Protein AF-E2A1M5-F1 (afdb_monomer_lite)

Sequence (98 aa):
EYVDMIITYGIAEENSNDAARIYAERFPDRDQHPDSKTILRCVKRAKETGDLRVSERENADADEERILREFKEHPNSSVRGVAEKLGVSRYMVHRIIR

Secondary structure (DSSP, 8-state):
-HHHHHHHHHHTTT-HHHHHHHHHHH-TT-S----HHHHHHHHHHHHHTS--S--HHHHHHHHHHHHHHHHHH-TT--HHHHHHHHT--HHHHHHH--

Organism: Camponotus floridanus (NCBI:txid104421)

InterPro domains:
  IPR032135 Helix-turn-helix domain (DUF4817) [PF16087] (1-52)

Structure (mmCIF, N/CA/C/O backbone):
data_AF-E2A1M5-F1
#
_entry.id   AF-E2A1M5-F1
#
loop_
_atom_site.group_PDB
_atom_site.id
_atom_site.type_symbol
_atom_site.label_atom_id
_atom_site.label_alt_id
_atom_site.label_comp_id
_atom_site.label_asym_id
_atom_site.label_entity_id
_atom_site.label_seq_id
_atom_site.pdbx_PDB_ins_code
_atom_site.Cartn_x
_atom_site.Cartn_y
_atom_site.Cartn_z
_atom_site.occupancy
_atom_site.B_iso_or_equiv
_atom_site.auth_seq_id
_atom_site.auth_comp_id
_atom_site.auth_asym_id
_atom_site.auth_atom_id
_atom_site.pdbx_PDB_model_num
ATOM 1 N N . GLU A 1 1 ? 3.346 -7.331 -11.595 1.00 86.31 1 GLU A N 1
ATOM 2 C CA . GLU A 1 1 ? 3.225 -6.114 -10.761 1.00 86.31 1 GLU A CA 1
ATOM 3 C C . GLU A 1 1 ? 3.967 -6.213 -9.430 1.00 86.31 1 GLU A C 1
ATOM 5 O O . GLU A 1 1 ? 5.012 -5.596 -9.335 1.00 86.31 1 GLU A O 1
ATOM 10 N N . TYR A 1 2 ? 3.535 -6.985 -8.419 1.00 92.56 2 TYR A N 1
ATOM 11 C CA . TYR A 1 2 ? 4.214 -6.973 -7.099 1.00 92.56 2 TYR A CA 1
ATOM 12 C C . TYR A 1 2 ? 5.688 -7.405 -7.121 1.00 92.56 2 TYR A C 1
ATOM 14 O O . TYR A 1 2 ? 6.526 -6.769 -6.489 1.00 92.56 2 TYR A O 1
ATOM 22 N N . VAL A 1 3 ? 6.020 -8.458 -7.872 1.00 94.75 3 VAL A N 1
ATOM 23 C CA . VAL A 1 3 ? 7.419 -8.888 -8.049 1.00 94.75 3 VAL A CA 1
ATOM 24 C C . VAL A 1 3 ? 8.235 -7.785 -8.723 1.00 94.75 3 VAL A C 1
ATOM 26 O O . VAL A 1 3 ? 9.338 -7.484 -8.277 1.00 94.75 3 VAL A O 1
ATOM 29 N N . ASP A 1 4 ? 7.662 -7.127 -9.734 1.00 96.12 4 ASP A N 1
ATOM 30 C CA . ASP A 1 4 ? 8.303 -6.005 -10.422 1.00 96.12 4 ASP A CA 1
ATOM 31 C C . ASP A 1 4 ? 8.579 -4.852 -9.446 1.00 96.12 4 ASP A C 1
ATOM 33 O O . ASP A 1 4 ? 9.681 -4.317 -9.456 1.00 96.12 4 ASP A O 1
ATOM 37 N N . MET A 1 5 ? 7.629 -4.532 -8.551 1.00 96.12 5 MET A N 1
ATOM 38 C CA . MET A 1 5 ? 7.803 -3.512 -7.504 1.00 96.12 5 MET A CA 1
ATOM 39 C C . MET A 1 5 ? 8.960 -3.850 -6.556 1.00 96.12 5 MET A C 1
ATOM 41 O O . MET A 1 5 ? 9.739 -2.971 -6.195 1.00 96.12 5 MET A O 1
ATOM 45 N N . ILE A 1 6 ? 9.082 -5.116 -6.144 1.00 96.56 6 ILE A N 1
ATOM 46 C CA . ILE A 1 6 ? 10.158 -5.568 -5.248 1.00 96.56 6 ILE A CA 1
ATOM 47 C C . ILE A 1 6 ? 11.512 -5.499 -5.961 1.00 96.56 6 ILE A C 1
ATOM 49 O O . ILE A 1 6 ? 12.487 -5.021 -5.384 1.00 96.56 6 ILE A O 1
ATOM 53 N N . ILE A 1 7 ? 11.573 -5.925 -7.226 1.00 97.62 7 ILE A N 1
ATOM 54 C CA . ILE A 1 7 ? 12.799 -5.869 -8.028 1.00 97.62 7 ILE A CA 1
ATOM 55 C C . ILE A 1 7 ? 13.239 -4.416 -8.241 1.00 97.62 7 ILE A C 1
ATOM 57 O O . ILE A 1 7 ? 14.407 -4.100 -8.021 1.00 97.62 7 ILE A O 1
ATOM 61 N N . THR A 1 8 ? 12.333 -3.515 -8.636 1.00 97.75 8 THR A N 1
ATOM 62 C CA . THR A 1 8 ? 12.674 -2.096 -8.837 1.00 97.75 8 THR A CA 1
ATOM 63 C C . THR A 1 8 ? 13.076 -1.416 -7.535 1.00 97.75 8 THR A C 1
ATOM 65 O O . THR A 1 8 ? 13.973 -0.581 -7.556 1.00 97.75 8 THR A O 1
ATOM 68 N N . TYR A 1 9 ? 12.484 -1.804 -6.402 1.00 98.00 9 TYR A N 1
ATOM 69 C CA . TYR A 1 9 ? 12.905 -1.331 -5.084 1.00 98.00 9 TYR A CA 1
ATOM 70 C C . TYR A 1 9 ? 14.328 -1.767 -4.720 1.00 98.00 9 TYR A C 1
ATOM 72 O O . TYR A 1 9 ? 15.109 -0.951 -4.238 1.00 98.00 9 TYR A O 1
ATOM 80 N N . GLY A 1 10 ? 14.689 -3.023 -4.998 1.00 97.38 10 GLY A N 1
ATOM 81 C CA . GLY A 1 10 ? 16.055 -3.511 -4.794 1.00 97.38 10 GLY A CA 1
ATOM 82 C C . GLY A 1 10 ? 17.079 -2.808 -5.691 1.00 97.38 10 GLY A C 1
ATOM 83 O O . GLY A 1 10 ? 18.163 -2.467 -5.235 1.00 97.38 10 GLY A O 1
ATOM 84 N N . ILE A 1 11 ? 16.723 -2.536 -6.951 1.00 97.75 11 ILE A N 1
ATOM 85 C CA . ILE A 1 11 ? 17.584 -1.794 -7.891 1.00 97.75 11 ILE A CA 1
ATOM 86 C C . ILE A 1 11 ? 17.780 -0.346 -7.449 1.00 97.75 11 ILE A C 1
ATOM 88 O O . ILE A 1 11 ? 18.860 0.203 -7.625 1.00 97.75 11 ILE A O 1
ATOM 92 N N . ALA A 1 12 ? 16.747 0.262 -6.874 1.00 97.75 12 ALA A N 1
ATOM 93 C CA . ALA A 1 12 ? 16.798 1.614 -6.340 1.00 97.75 12 ALA A CA 1
ATOM 94 C C . ALA A 1 12 ? 17.518 1.709 -4.981 1.00 97.75 12 ALA A C 1
ATOM 96 O O . ALA A 1 12 ? 17.343 2.706 -4.287 1.00 97.75 12 ALA A O 1
ATOM 97 N N . GLU A 1 13 ? 18.259 0.676 -4.565 1.00 97.25 13 GLU A N 1
ATOM 98 C CA . GLU A 1 13 ? 18.962 0.629 -3.275 1.00 97.25 13 GLU A CA 1
ATOM 99 C C . GLU A 1 13 ? 18.031 0.941 -2.092 1.00 97.25 13 GLU A C 1
ATOM 101 O O . GLU A 1 13 ? 18.346 1.715 -1.192 1.00 97.25 13 GLU A O 1
ATOM 106 N N . GLU A 1 14 ? 16.832 0.353 -2.120 1.00 96.19 14 GLU A N 1
ATOM 107 C CA . GLU A 1 14 ? 15.791 0.545 -1.105 1.00 96.19 14 GLU A CA 1
ATOM 108 C C . GLU A 1 14 ? 15.210 1.981 -1.038 1.00 96.19 14 GLU A C 1
ATOM 110 O O . GLU A 1 14 ? 14.473 2.329 -0.105 1.00 96.19 14 GLU A O 1
ATOM 115 N N . ASN A 1 15 ? 15.436 2.809 -2.066 1.00 97.50 15 ASN A N 1
ATOM 116 C CA . ASN A 1 15 ? 14.774 4.102 -2.234 1.00 97.50 15 ASN A CA 1
ATOM 117 C C . ASN A 1 15 ? 13.447 3.962 -2.997 1.00 97.50 15 ASN A C 1
ATOM 119 O O . ASN A 1 15 ? 13.398 3.737 -4.205 1.00 97.50 15 ASN A O 1
ATOM 123 N N . SER A 1 16 ? 12.332 4.156 -2.293 1.00 95.25 16 SER A N 1
ATOM 124 C CA . SER A 1 16 ? 10.988 3.991 -2.868 1.00 95.25 16 SER A CA 1
ATOM 125 C C . SER A 1 16 ? 10.599 5.042 -3.918 1.00 95.25 16 SER A C 1
ATOM 127 O O . SER A 1 16 ? 9.786 4.738 -4.791 1.00 95.25 16 SER A O 1
ATOM 129 N N . ASN A 1 17 ? 11.155 6.257 -3.867 1.00 97.69 17 ASN A N 1
ATOM 130 C CA . ASN A 1 17 ? 10.865 7.291 -4.866 1.00 97.69 17 ASN A CA 1
ATOM 131 C C . ASN A 1 17 ? 11.586 6.989 -6.180 1.00 97.69 17 ASN A C 1
ATOM 133 O O . ASN A 1 17 ? 10.968 7.021 -7.244 1.00 97.69 17 ASN A O 1
ATOM 137 N N . ASP A 1 18 ? 12.866 6.622 -6.097 1.00 98.00 18 ASP A N 1
ATOM 138 C CA . ASP A 1 18 ? 13.626 6.193 -7.271 1.00 98.00 18 ASP A CA 1
ATOM 139 C C . ASP A 1 18 ? 13.053 4.896 -7.850 1.00 98.00 18 ASP A C 1
ATOM 141 O O . ASP A 1 18 ? 12.922 4.776 -9.066 1.00 98.00 18 ASP A O 1
ATOM 145 N N . ALA A 1 19 ? 12.603 3.967 -7.000 1.00 98.25 19 ALA A N 1
ATOM 146 C CA . ALA A 1 19 ? 11.937 2.744 -7.437 1.00 98.25 19 ALA A CA 1
ATOM 147 C C . ALA A 1 19 ? 10.675 3.021 -8.263 1.00 98.25 19 ALA A C 1
ATOM 149 O O . ALA A 1 19 ? 10.458 2.352 -9.271 1.00 98.25 19 ALA A O 1
ATOM 150 N N . ALA A 1 20 ? 9.857 4.001 -7.862 1.00 97.88 20 ALA A N 1
ATOM 151 C CA . ALA A 1 20 ? 8.657 4.385 -8.605 1.00 97.88 20 ALA A CA 1
ATOM 152 C C . ALA A 1 20 ? 9.008 4.957 -9.987 1.00 97.88 20 ALA A C 1
ATOM 154 O O . ALA A 1 20 ? 8.394 4.575 -10.983 1.00 97.88 20 ALA A O 1
ATOM 155 N N . ARG A 1 21 ? 10.046 5.803 -10.067 1.00 97.75 21 ARG A N 1
ATOM 156 C CA . ARG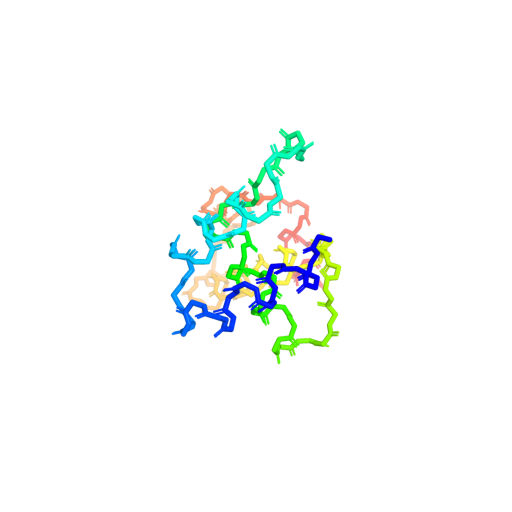 A 1 21 ? 10.553 6.319 -11.348 1.00 97.75 21 ARG A CA 1
ATOM 157 C C . ARG A 1 21 ? 11.062 5.187 -12.245 1.00 97.75 21 ARG A C 1
ATOM 159 O O . ARG A 1 21 ? 10.617 5.073 -13.381 1.00 97.75 21 ARG A O 1
ATOM 166 N N . ILE A 1 22 ? 11.925 4.316 -11.719 1.00 97.94 22 ILE A N 1
ATOM 167 C CA . ILE A 1 22 ? 12.491 3.175 -12.460 1.00 97.94 22 ILE A CA 1
ATOM 168 C C . ILE A 1 22 ? 11.385 2.225 -12.936 1.00 97.94 22 ILE A C 1
ATOM 170 O O . ILE A 1 22 ? 11.469 1.674 -14.033 1.00 97.94 22 ILE A O 1
ATOM 174 N N . TYR A 1 23 ? 10.341 2.017 -12.131 1.00 97.88 23 TYR A N 1
ATOM 175 C CA . TYR A 1 23 ? 9.200 1.194 -12.521 1.00 97.88 23 TYR A CA 1
ATOM 176 C C . TYR A 1 23 ? 8.456 1.794 -13.717 1.00 97.88 23 TYR A C 1
ATOM 178 O O . TYR A 1 23 ? 8.197 1.075 -14.680 1.00 97.88 23 TYR A O 1
ATOM 186 N N . ALA A 1 24 ? 8.141 3.093 -13.682 1.00 97.25 24 ALA A N 1
ATOM 187 C CA . ALA A 1 24 ? 7.469 3.774 -14.789 1.00 97.25 24 ALA A CA 1
ATOM 188 C C . ALA A 1 24 ? 8.320 3.752 -16.073 1.00 97.25 24 ALA A C 1
ATOM 190 O O . ALA A 1 24 ? 7.807 3.463 -17.149 1.00 97.25 24 ALA A O 1
ATOM 191 N N . GLU A 1 25 ? 9.634 3.967 -15.953 1.00 97.00 25 GLU A N 1
ATOM 192 C CA . GLU A 1 25 ? 10.573 3.895 -17.081 1.00 97.00 25 GLU A CA 1
ATOM 193 C C . GLU A 1 25 ? 10.655 2.489 -17.697 1.00 97.00 25 GLU A C 1
ATOM 195 O O . GLU A 1 25 ? 10.761 2.349 -18.914 1.00 97.00 25 GLU A O 1
ATOM 200 N N . ARG A 1 26 ? 10.606 1.435 -16.872 1.00 96.69 26 ARG A N 1
ATOM 201 C CA . ARG A 1 26 ? 10.676 0.040 -17.341 1.00 96.69 26 ARG A CA 1
ATOM 202 C C . ARG A 1 26 ? 9.380 -0.486 -17.937 1.00 96.69 26 ARG A C 1
ATOM 204 O O . ARG A 1 26 ? 9.434 -1.405 -18.751 1.00 96.69 26 ARG A O 1
ATOM 211 N N . PHE A 1 27 ? 8.237 0.037 -17.508 1.00 96.00 27 PHE A N 1
ATOM 212 C CA . PHE A 1 27 ? 6.921 -0.450 -17.918 1.00 96.00 27 PHE A CA 1
ATOM 213 C C . PHE A 1 27 ? 6.034 0.692 -18.435 1.00 96.00 27 PHE A C 1
ATOM 215 O O . PHE A 1 27 ? 4.951 0.889 -17.882 1.00 96.00 27 PHE A O 1
ATOM 222 N N . PRO A 1 28 ? 6.451 1.426 -19.486 1.00 95.25 28 PRO A N 1
ATOM 223 C CA . PRO A 1 28 ? 5.755 2.630 -19.946 1.00 95.25 28 PRO A CA 1
ATOM 224 C C . PRO A 1 28 ? 4.345 2.353 -20.486 1.00 95.25 28 PRO A C 1
ATOM 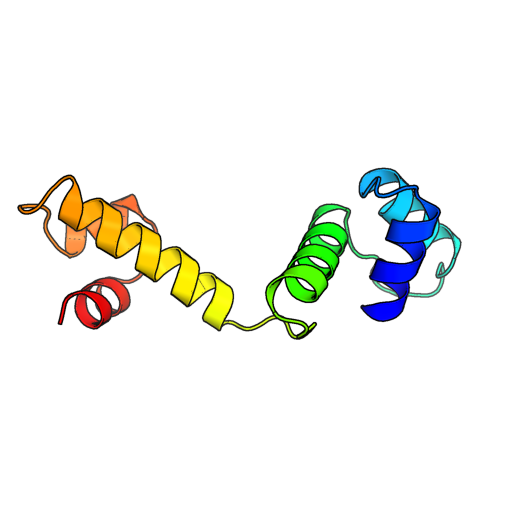226 O O . PRO A 1 28 ? 3.490 3.228 -20.431 1.00 95.25 28 PRO A O 1
ATOM 229 N N . ASP A 1 29 ? 4.082 1.132 -20.963 1.00 96.19 29 ASP A N 1
ATOM 230 C CA . ASP A 1 29 ? 2.795 0.743 -21.556 1.00 96.19 29 ASP A CA 1
ATOM 231 C C . ASP A 1 29 ? 1.749 0.279 -20.523 1.00 96.19 29 ASP A C 1
ATOM 233 O O . ASP A 1 29 ? 0.674 -0.189 -20.897 1.00 96.19 29 ASP A O 1
ATOM 237 N N . ARG A 1 30 ? 2.047 0.338 -19.214 1.00 92.88 30 ARG A N 1
ATOM 238 C CA . ARG A 1 30 ? 1.065 -0.008 -18.170 1.00 92.88 30 ARG A CA 1
ATOM 239 C C . ARG A 1 30 ? 0.165 1.187 -17.875 1.00 92.88 30 ARG A C 1
ATOM 241 O O . ARG A 1 30 ? 0.659 2.255 -17.536 1.00 92.88 30 ARG A O 1
ATOM 248 N N . ASP A 1 31 ? -1.149 0.958 -17.880 1.00 88.50 31 ASP A N 1
ATOM 249 C CA . ASP A 1 31 ? -2.162 1.995 -17.622 1.00 88.50 31 ASP A CA 1
ATOM 250 C C . ASP A 1 31 ? -1.995 2.703 -16.265 1.00 88.50 31 ASP A C 1
ATOM 252 O O . ASP A 1 31 ? -2.396 3.855 -16.102 1.00 88.50 31 ASP A O 1
ATOM 256 N N . GLN A 1 32 ? -1.428 2.012 -15.269 1.00 90.88 32 GLN A N 1
ATOM 257 C CA . GLN A 1 32 ? -1.140 2.561 -13.946 1.00 90.88 32 GLN A CA 1
ATOM 258 C C . GLN A 1 32 ? 0.269 2.183 -13.489 1.00 90.88 32 GLN A C 1
ATOM 260 O O . GLN A 1 32 ? 0.747 1.063 -13.696 1.00 90.88 32 GLN A O 1
ATOM 265 N N . HIS A 1 33 ? 0.920 3.119 -12.800 1.00 95.38 33 HIS A N 1
ATOM 266 C CA . HIS A 1 33 ? 2.190 2.888 -12.125 1.00 95.38 33 HIS A CA 1
ATOM 267 C C . HIS A 1 33 ? 2.011 3.052 -10.612 1.00 95.38 33 HIS A C 1
ATOM 269 O O . HIS A 1 33 ? 1.356 4.001 -10.173 1.00 95.38 33 HIS A O 1
ATOM 275 N N . PRO A 1 34 ? 2.577 2.145 -9.801 1.00 95.06 34 PRO A N 1
ATOM 276 C CA . PRO A 1 34 ? 2.508 2.250 -8.356 1.00 95.06 34 PRO A CA 1
ATOM 277 C C . PRO A 1 34 ? 3.306 3.464 -7.878 1.00 95.06 34 PRO A C 1
ATOM 279 O O . PRO A 1 34 ? 4.413 3.730 -8.349 1.00 95.06 34 PRO A O 1
ATOM 282 N N . ASP A 1 35 ? 2.759 4.175 -6.896 1.00 95.69 35 ASP A N 1
ATOM 283 C CA . ASP A 1 35 ? 3.494 5.224 -6.198 1.00 95.69 35 ASP A CA 1
ATOM 284 C C . ASP A 1 35 ? 4.506 4.631 -5.196 1.00 95.69 35 ASP A C 1
ATOM 286 O O . ASP A 1 35 ? 4.502 3.435 -4.875 1.00 95.69 35 ASP 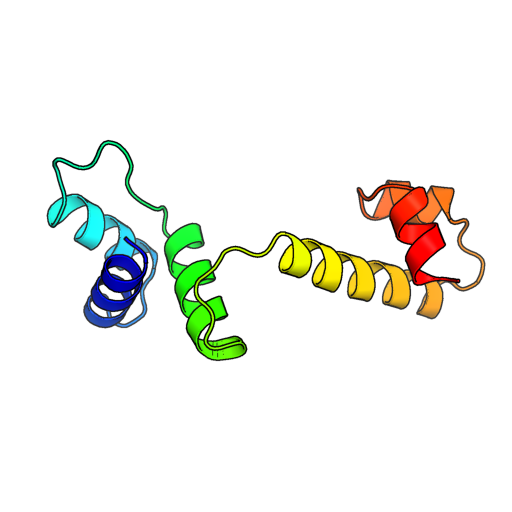A O 1
ATOM 290 N N . SER A 1 36 ? 5.382 5.485 -4.663 1.00 96.75 36 SER A N 1
ATOM 291 C CA . SER A 1 36 ? 6.420 5.070 -3.711 1.00 96.75 36 SER A CA 1
ATOM 292 C C . SER A 1 36 ? 5.843 4.397 -2.459 1.00 96.75 36 SER A C 1
ATOM 294 O O . SER A 1 36 ? 6.414 3.433 -1.944 1.00 96.75 36 SER A O 1
ATOM 296 N N . LYS A 1 37 ? 4.664 4.833 -1.997 1.00 95.81 37 LYS A N 1
ATOM 297 C CA . LYS A 1 37 ? 3.967 4.243 -0.842 1.00 95.81 37 LYS A CA 1
ATOM 298 C C . LYS A 1 37 ? 3.466 2.834 -1.138 1.00 95.81 37 LYS A C 1
ATOM 300 O O . LYS A 1 37 ? 3.553 1.963 -0.274 1.00 95.81 37 LYS A O 1
ATOM 305 N N . THR A 1 38 ? 2.940 2.604 -2.335 1.00 94.69 38 THR A N 1
ATOM 306 C CA . THR A 1 38 ? 2.435 1.304 -2.783 1.00 94.69 38 THR A CA 1
ATOM 307 C C . THR A 1 38 ? 3.571 0.294 -2.866 1.00 94.69 38 THR A C 1
ATOM 309 O O . THR A 1 38 ? 3.442 -0.807 -2.325 1.00 94.69 38 THR A O 1
ATOM 312 N N . ILE A 1 39 ? 4.710 0.698 -3.439 1.00 96.00 39 ILE A N 1
ATOM 313 C CA . ILE A 1 39 ? 5.934 -0.114 -3.476 1.00 96.00 39 ILE A CA 1
ATOM 314 C C . ILE A 1 39 ? 6.393 -0.442 -2.052 1.00 96.00 39 ILE A C 1
ATOM 316 O O . ILE A 1 39 ? 6.588 -1.612 -1.723 1.00 96.00 39 ILE A O 1
ATOM 320 N N . LEU A 1 40 ? 6.493 0.562 -1.174 1.00 95.44 40 LEU A N 1
ATOM 321 C CA . LEU A 1 40 ? 6.960 0.359 0.198 1.00 95.44 40 LEU A CA 1
ATOM 322 C C . LEU A 1 40 ? 6.046 -0.586 0.990 1.00 95.44 40 LEU A C 1
ATOM 324 O O . LEU A 1 40 ? 6.532 -1.486 1.669 1.00 95.44 40 LEU A O 1
ATOM 328 N N . ARG A 1 41 ? 4.721 -0.429 0.875 1.00 93.06 41 ARG A N 1
ATOM 329 C CA . ARG A 1 41 ? 3.750 -1.338 1.508 1.00 93.06 41 ARG A CA 1
ATOM 330 C C . ARG A 1 41 ? 3.882 -2.762 0.979 1.00 93.06 41 ARG A C 1
ATOM 332 O O . ARG A 1 41 ? 3.777 -3.698 1.761 1.00 93.06 41 ARG A O 1
ATOM 339 N N . CYS A 1 42 ? 4.119 -2.928 -0.322 1.00 93.56 42 CYS A N 1
ATOM 340 C CA . CYS A 1 42 ? 4.344 -4.239 -0.924 1.00 93.56 42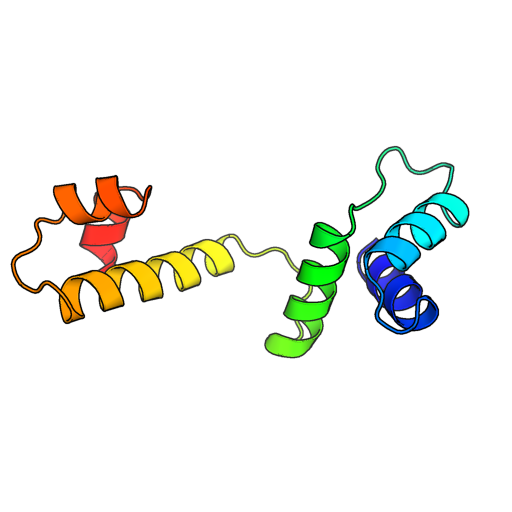 CYS A CA 1
ATOM 341 C C . CYS A 1 42 ? 5.587 -4.924 -0.343 1.00 93.56 42 CYS A C 1
ATOM 343 O O . CYS A 1 42 ? 5.518 -6.084 0.057 1.00 93.56 42 CYS A O 1
ATOM 345 N N . VAL A 1 43 ? 6.707 -4.203 -0.258 1.00 94.38 43 VAL A N 1
ATOM 346 C CA . VAL A 1 43 ? 7.960 -4.729 0.306 1.00 94.38 43 VAL A CA 1
ATOM 347 C C . VAL A 1 43 ? 7.808 -5.027 1.795 1.00 94.38 43 VAL A C 1
ATOM 349 O O . VAL A 1 43 ? 8.263 -6.069 2.258 1.00 94.38 43 VAL A O 1
ATOM 352 N N . LYS A 1 44 ? 7.142 -4.142 2.545 1.00 92.62 44 LYS A N 1
ATOM 353 C CA . LYS A 1 44 ? 6.877 -4.333 3.974 1.00 92.62 44 LYS A CA 1
ATOM 354 C C . LYS A 1 44 ? 6.078 -5.615 4.220 1.00 92.62 44 LYS A C 1
ATOM 356 O O . LYS A 1 44 ? 6.532 -6.459 4.982 1.00 92.62 44 LYS A O 1
ATOM 361 N N 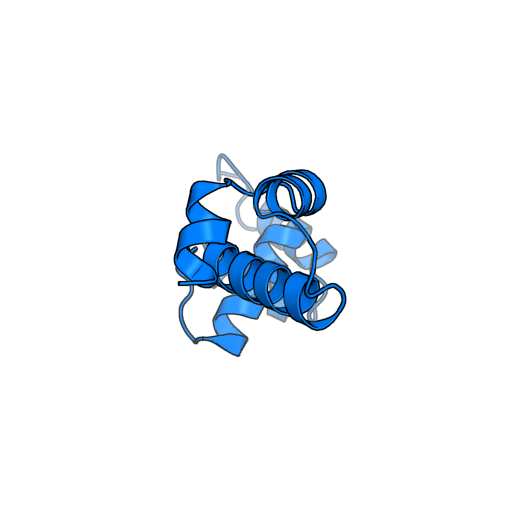. ARG A 1 45 ? 4.975 -5.811 3.492 1.00 90.31 45 ARG A N 1
ATOM 362 C CA . ARG A 1 45 ? 4.182 -7.050 3.514 1.00 90.31 45 ARG A CA 1
ATOM 363 C C . ARG A 1 45 ? 5.029 -8.289 3.243 1.00 90.31 45 ARG A C 1
ATOM 365 O O . ARG A 1 45 ? 5.016 -9.233 4.027 1.00 90.31 45 ARG A O 1
ATOM 372 N N . ALA A 1 46 ? 5.832 -8.242 2.179 1.00 91.81 46 ALA A N 1
ATOM 373 C CA . ALA A 1 46 ? 6.734 -9.333 1.826 1.00 91.81 46 ALA A CA 1
ATOM 374 C C . ALA A 1 46 ? 7.701 -9.683 2.970 1.00 91.81 46 ALA A C 1
ATOM 376 O O . ALA A 1 46 ? 7.908 -10.859 3.253 1.00 91.81 46 ALA A O 1
ATOM 377 N N . LYS A 1 47 ? 8.277 -8.666 3.630 1.00 89.69 47 LYS A N 1
ATOM 378 C CA . LYS A 1 47 ? 9.219 -8.841 4.747 1.00 89.69 47 LYS A CA 1
ATOM 379 C C . LYS A 1 47 ? 8.532 -9.350 6.020 1.00 89.69 47 LYS A C 1
ATOM 381 O O . LYS A 1 47 ? 9.116 -10.166 6.722 1.00 89.69 47 LYS A O 1
ATOM 386 N N . GLU A 1 48 ? 7.334 -8.863 6.332 1.00 87.00 48 GLU A N 1
ATOM 387 C CA . GLU A 1 48 ? 6.667 -9.128 7.614 1.00 87.00 48 GLU A CA 1
ATOM 388 C C . GLU A 1 48 ? 5.864 -10.430 7.626 1.00 87.00 48 GLU A C 1
ATOM 390 O O . GLU A 1 48 ? 5.886 -11.150 8.621 1.00 87.00 48 GLU A O 1
ATOM 395 N N . THR A 1 49 ? 5.159 -10.746 6.538 1.00 85.81 49 THR A N 1
ATOM 396 C CA . THR A 1 49 ? 4.229 -11.888 6.495 1.00 85.81 49 THR A CA 1
ATOM 397 C C . THR A 1 49 ? 4.600 -12.924 5.440 1.00 85.81 49 THR A C 1
ATOM 399 O O . THR A 1 49 ? 4.113 -14.053 5.492 1.00 85.81 49 THR A O 1
ATOM 402 N N . GLY A 1 50 ? 5.440 -12.557 4.467 1.00 85.38 50 GLY A N 1
ATOM 403 C CA . GLY A 1 50 ? 5.715 -13.385 3.294 1.00 85.38 50 GLY A CA 1
ATOM 404 C C . GLY A 1 50 ? 4.545 -13.475 2.304 1.00 85.38 50 GLY A C 1
ATOM 405 O O . GLY A 1 50 ? 4.680 -14.150 1.285 1.00 85.38 50 GLY A O 1
ATOM 406 N N . ASP A 1 51 ? 3.418 -12.794 2.557 1.00 83.00 51 ASP A N 1
ATOM 407 C CA . ASP A 1 51 ? 2.284 -12.706 1.632 1.00 83.00 51 ASP A CA 1
ATOM 408 C C . ASP A 1 51 ? 2.235 -11.316 0.975 1.00 83.00 51 ASP A C 1
ATOM 410 O O . ASP A 1 51 ? 2.326 -10.279 1.628 1.00 83.00 51 ASP A O 1
ATOM 414 N N . LEU A 1 52 ? 2.093 -11.289 -0.351 1.00 83.44 52 LEU A N 1
ATOM 415 C CA . LEU A 1 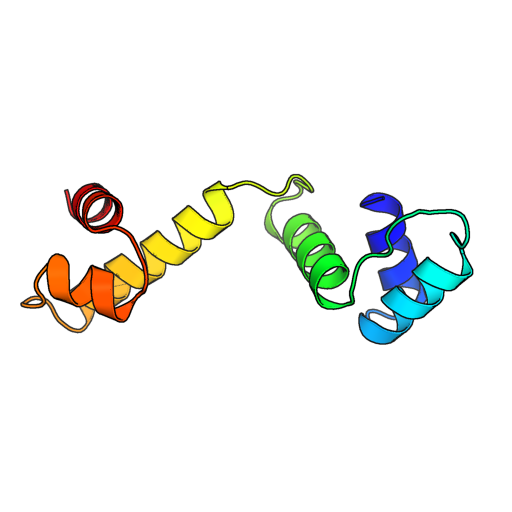52 ? 2.011 -10.061 -1.145 1.00 83.44 52 LEU A CA 1
ATOM 416 C C . LEU A 1 52 ? 0.577 -9.562 -1.322 1.00 83.44 52 LEU A C 1
ATOM 418 O O . LEU A 1 52 ? 0.382 -8.425 -1.763 1.00 83.44 52 LEU A O 1
ATOM 422 N N . ARG A 1 53 ? -0.427 -10.383 -0.995 1.00 80.69 53 ARG A N 1
ATOM 423 C CA . ARG A 1 53 ? -1.836 -10.001 -1.098 1.00 80.69 53 ARG A CA 1
ATOM 424 C C . ARG A 1 53 ? -2.114 -8.812 -0.190 1.00 80.69 53 ARG A C 1
ATOM 426 O O . ARG A 1 53 ? -1.792 -8.821 0.994 1.00 80.69 53 ARG A O 1
ATOM 433 N N . VAL A 1 54 ? -2.760 -7.793 -0.748 1.00 68.38 54 VAL A N 1
ATOM 434 C CA . VAL A 1 54 ? -3.371 -6.735 0.056 1.00 68.38 54 VAL A CA 1
ATOM 435 C C . VAL A 1 54 ? -4.548 -7.378 0.777 1.00 68.38 54 VAL A C 1
ATOM 437 O O . VAL A 1 54 ? -5.564 -7.678 0.153 1.00 68.38 54 VAL A O 1
ATOM 440 N N . SER A 1 55 ? -4.392 -7.671 2.066 1.00 61.09 55 SER A N 1
ATOM 441 C CA . SER A 1 55 ? -5.502 -8.189 2.855 1.00 61.09 55 SER A CA 1
ATOM 442 C C . SER A 1 55 ? -6.286 -7.014 3.435 1.00 61.09 55 SER A C 1
ATOM 444 O O . SER A 1 55 ? -5.709 -6.098 4.016 1.00 61.09 55 SER A O 1
ATOM 446 N N . GLU A 1 56 ? -7.615 -7.051 3.338 1.00 59.44 56 GLU A N 1
ATOM 447 C CA . GLU A 1 56 ? -8.470 -6.148 4.125 1.00 59.44 56 GLU A CA 1
ATOM 448 C C . GLU A 1 56 ? -8.225 -6.314 5.640 1.00 59.44 56 GLU A C 1
ATOM 450 O O . GLU A 1 56 ? -8.531 -5.414 6.420 1.00 59.44 56 GLU A O 1
ATOM 455 N N . ARG A 1 57 ? -7.622 -7.444 6.050 1.00 58.06 57 ARG A N 1
ATOM 456 C CA . ARG A 1 57 ? -7.260 -7.748 7.437 1.00 58.06 57 ARG A CA 1
ATOM 457 C C . ARG A 1 57 ? -6.137 -6.870 7.975 1.00 58.06 57 ARG A C 1
ATOM 459 O O . ARG A 1 57 ? -6.209 -6.537 9.140 1.00 58.06 57 ARG A O 1
ATOM 466 N N . GLU A 1 58 ? -5.186 -6.401 7.163 1.00 58.94 58 GLU A N 1
ATOM 467 C CA . GLU A 1 58 ? -4.110 -5.529 7.677 1.00 58.94 58 GLU A CA 1
ATOM 468 C C . GLU A 1 58 ? -4.661 -4.229 8.281 1.00 58.94 58 GLU A C 1
ATOM 470 O O . GLU A 1 58 ? -4.182 -3.764 9.313 1.00 58.94 58 GLU A O 1
ATOM 475 N N . ASN A 1 59 ? -5.694 -3.648 7.660 1.00 63.09 59 ASN A N 1
ATOM 476 C CA . ASN A 1 59 ? -6.370 -2.485 8.234 1.00 63.09 59 ASN A CA 1
ATOM 477 C C . ASN A 1 59 ? -7.157 -2.873 9.491 1.00 63.09 59 ASN A C 1
ATOM 479 O O . ASN A 1 59 ? -7.155 -2.120 10.456 1.00 63.09 59 ASN A O 1
ATOM 483 N N . ALA A 1 60 ? -7.786 -4.054 9.499 1.00 66.38 60 ALA A N 1
ATOM 484 C CA . ALA A 1 60 ? -8.518 -4.548 10.661 1.00 66.38 60 ALA A CA 1
ATOM 485 C C . ALA A 1 60 ? -7.598 -4.810 11.867 1.00 66.38 60 ALA A C 1
ATOM 487 O O . ALA A 1 60 ? -7.967 -4.438 12.974 1.00 66.38 60 ALA A O 1
ATOM 488 N N . ASP A 1 61 ? -6.408 -5.374 11.653 1.00 72.50 61 ASP A N 1
ATOM 489 C CA . ASP A 1 61 ? -5.421 -5.656 12.701 1.00 72.50 61 ASP A CA 1
ATOM 490 C C . ASP A 1 61 ? -4.834 -4.348 13.260 1.00 72.50 61 ASP A C 1
ATOM 492 O O . ASP A 1 61 ? -4.721 -4.167 14.473 1.00 72.50 61 ASP A O 1
ATOM 496 N N . ALA A 1 62 ? -4.524 -3.386 12.381 1.00 76.56 62 ALA A N 1
ATOM 497 C CA . ALA A 1 62 ? -4.073 -2.059 12.795 1.00 76.56 62 ALA A CA 1
ATOM 498 C C . ALA A 1 62 ? -5.161 -1.292 13.568 1.00 76.56 62 ALA A C 1
ATOM 500 O O . ALA A 1 62 ? -4.866 -0.617 14.557 1.00 76.56 62 ALA A O 1
ATOM 501 N N . ASP A 1 63 ? -6.421 -1.389 13.139 1.00 85.31 63 ASP A N 1
ATOM 502 C CA . ASP A 1 63 ? -7.548 -0.782 13.843 1.00 85.31 63 ASP A CA 1
ATOM 503 C C . ASP A 1 63 ? -7.831 -1.486 15.175 1.00 85.31 63 ASP A C 1
ATOM 505 O O . ASP A 1 63 ? -8.117 -0.808 16.161 1.00 85.31 63 ASP A O 1
ATOM 509 N N . GLU A 1 64 ? -7.673 -2.808 15.251 1.00 89.25 64 GLU A N 1
ATOM 510 C CA . GLU A 1 64 ? -7.770 -3.578 16.492 1.00 89.25 64 GLU A CA 1
ATOM 511 C C . GLU A 1 64 ? -6.752 -3.113 17.530 1.00 89.25 64 GLU A C 1
ATOM 513 O O . GLU A 1 64 ? -7.129 -2.771 18.655 1.00 89.25 64 GLU A O 1
ATOM 518 N N . GLU A 1 65 ? -5.480 -3.001 17.147 1.00 89.50 65 GLU A N 1
ATOM 519 C CA . GLU A 1 65 ? -4.439 -2.543 18.063 1.00 89.50 65 GLU A CA 1
ATOM 520 C C . GLU A 1 65 ? -4.701 -1.107 18.551 1.00 89.50 65 GLU A C 1
ATOM 522 O O . GLU A 1 65 ? -4.552 -0.804 19.740 1.00 89.50 65 GLU A O 1
ATOM 527 N N . ARG A 1 66 ? -5.150 -0.218 17.653 1.00 92.44 66 ARG A N 1
ATOM 528 C CA . ARG A 1 66 ? -5.528 1.165 17.995 1.00 92.44 66 ARG A CA 1
ATOM 529 C C . ARG A 1 66 ? -6.710 1.207 18.964 1.00 92.44 66 ARG A C 1
ATOM 531 O O . ARG A 1 66 ? -6.679 1.986 19.917 1.00 92.44 66 ARG A O 1
ATOM 538 N N . ILE A 1 67 ? -7.727 0.371 18.748 1.00 93.75 67 ILE A N 1
ATOM 539 C CA . ILE A 1 67 ? -8.912 0.276 19.610 1.00 93.75 67 ILE A CA 1
ATOM 540 C C . ILE A 1 67 ? -8.526 -0.232 21.004 1.00 93.75 67 ILE A C 1
ATOM 542 O O . ILE A 1 67 ? -8.888 0.394 22.000 1.00 93.75 67 ILE A O 1
ATOM 546 N N . LEU A 1 68 ? -7.760 -1.324 21.099 1.00 94.50 68 LEU A N 1
ATOM 547 C CA . LEU A 1 68 ? -7.332 -1.889 22.385 1.00 94.50 68 LEU A CA 1
ATOM 548 C C . LEU A 1 68 ? -6.447 -0.917 23.175 1.00 94.50 68 LEU A C 1
ATOM 550 O O . LEU A 1 68 ? -6.599 -0.787 24.392 1.00 94.50 68 LEU A O 1
ATOM 554 N N . ARG A 1 69 ? -5.546 -0.197 22.494 1.00 94.56 69 ARG A N 1
ATOM 555 C CA . ARG A 1 69 ? -4.690 0.819 23.122 1.00 94.56 69 ARG A CA 1
ATOM 556 C C . ARG A 1 69 ? -5.505 1.971 23.705 1.00 94.56 69 ARG A C 1
ATOM 558 O O . ARG A 1 69 ? -5.252 2.369 24.838 1.00 94.56 69 ARG A O 1
ATOM 565 N N . GLU A 1 70 ? -6.517 2.445 22.982 1.00 95.75 70 GLU A N 1
ATOM 566 C CA . GLU A 1 70 ? -7.392 3.524 23.447 1.00 95.75 70 GLU A CA 1
ATOM 567 C C . GLU A 1 70 ? -8.140 3.145 24.734 1.00 95.75 70 GLU A C 1
ATOM 569 O O . GLU A 1 70 ? -8.184 3.935 25.674 1.00 95.75 70 GLU A O 1
ATOM 574 N N . PHE A 1 71 ? -8.678 1.924 24.827 1.00 95.31 71 PHE A N 1
ATOM 575 C CA . PHE A 1 71 ? -9.334 1.455 26.055 1.00 95.31 71 PHE A CA 1
ATOM 576 C C . PHE A 1 71 ? -8.351 1.188 27.198 1.00 95.31 71 PHE A C 1
ATOM 578 O O . PHE A 1 71 ? -8.709 1.339 28.365 1.00 95.31 71 PHE A O 1
ATOM 585 N N . LYS A 1 72 ? -7.103 0.823 26.888 1.00 94.19 72 LYS A N 1
ATOM 586 C CA . LYS A 1 72 ? -6.050 0.662 27.895 1.00 94.19 72 LYS A CA 1
ATOM 587 C C . LYS A 1 72 ? -5.655 2.000 28.528 1.00 94.19 72 LYS A C 1
ATOM 589 O O . LYS A 1 72 ? -5.454 2.059 29.738 1.00 94.19 72 LYS A O 1
ATOM 594 N N . GLU A 1 73 ? -5.540 3.057 27.727 1.00 95.38 73 GLU A N 1
ATOM 595 C CA . GLU A 1 73 ? -5.191 4.409 28.189 1.00 95.38 73 GLU A CA 1
ATOM 596 C C . GLU A 1 73 ? -6.394 5.142 28.806 1.00 95.38 73 GLU A C 1
ATOM 598 O O . GLU A 1 73 ? -6.243 5.907 29.762 1.00 95.38 73 GLU A O 1
ATOM 603 N N . HIS A 1 74 ? -7.603 4.869 28.305 1.00 94.56 74 HIS A N 1
ATOM 604 C CA . HIS A 1 74 ? -8.845 5.505 28.737 1.00 94.56 74 HIS A CA 1
ATOM 605 C C . HIS A 1 74 ? -9.970 4.473 28.970 1.00 94.56 74 HIS A C 1
ATOM 607 O O . HIS A 1 74 ? -10.890 4.356 28.156 1.00 94.56 74 HIS A O 1
ATOM 613 N N . PRO A 1 75 ? -9.971 3.763 30.115 1.00 91.19 75 PRO A N 1
ATOM 614 C CA . PRO A 1 75 ? -10.900 2.651 30.370 1.00 91.19 75 PRO A CA 1
ATOM 615 C C . PRO A 1 75 ? -12.384 3.034 30.381 1.00 91.19 75 PRO A C 1
ATOM 617 O O . PRO A 1 75 ? -13.245 2.201 30.120 1.00 91.19 75 PRO A O 1
ATOM 620 N N . ASN A 1 76 ? -12.688 4.301 30.676 1.00 93.88 76 ASN A N 1
ATOM 621 C CA . ASN A 1 76 ? -14.055 4.824 30.749 1.00 93.88 76 ASN A CA 1
ATOM 622 C C . ASN A 1 76 ? -14.541 5.434 29.420 1.00 93.88 76 ASN A C 1
ATOM 624 O O . ASN A 1 76 ? -15.630 6.011 29.372 1.00 93.88 76 ASN A O 1
ATOM 628 N N . SER A 1 77 ? -13.742 5.357 28.349 1.00 93.50 77 SER A N 1
ATOM 629 C CA . SER A 1 77 ? -14.140 5.847 27.030 1.00 93.50 77 SER A CA 1
ATOM 630 C C . SER A 1 77 ? -15.357 5.085 26.511 1.00 93.50 77 SER A C 1
ATOM 632 O O . SER A 1 77 ? -15.442 3.864 26.590 1.00 93.50 77 SER A O 1
ATOM 634 N N . SER A 1 78 ? -16.322 5.805 25.939 1.00 95.25 78 SER A N 1
ATOM 635 C CA . SER A 1 78 ? -17.472 5.156 25.307 1.00 95.25 78 SER A CA 1
ATOM 636 C C . SER A 1 78 ? -17.084 4.560 23.951 1.00 95.25 78 SER A C 1
ATOM 638 O O . SER A 1 78 ? -16.309 5.157 23.205 1.00 95.25 78 SER A O 1
ATOM 640 N N . VAL A 1 79 ? -17.709 3.440 23.570 1.00 95.19 79 VAL A N 1
ATOM 641 C CA . VAL A 1 79 ? -17.576 2.829 22.229 1.00 95.19 79 VAL A CA 1
ATOM 642 C C . VAL A 1 79 ? -17.768 3.860 21.115 1.00 95.19 79 VAL A C 1
ATOM 644 O O . VAL A 1 79 ? -17.030 3.879 20.132 1.00 95.19 79 VAL A O 1
ATOM 647 N N . ARG A 1 80 ? -18.757 4.747 21.278 1.00 95.56 80 ARG A N 1
ATOM 648 C CA . ARG A 1 80 ? -19.026 5.828 20.328 1.00 95.56 80 ARG A CA 1
ATOM 649 C C . ARG A 1 80 ? -17.860 6.815 20.236 1.00 95.56 80 ARG A C 1
ATOM 651 O O . ARG A 1 80 ? -17.487 7.167 19.123 1.00 95.56 80 ARG A O 1
ATOM 658 N N . GLY A 1 81 ? -17.313 7.243 21.373 1.00 96.00 81 GLY A N 1
ATOM 659 C CA . GLY A 1 81 ? -16.190 8.179 21.419 1.00 96.00 81 GLY A CA 1
ATOM 660 C C . GLY A 1 81 ? -14.929 7.605 20.776 1.00 96.00 81 GLY A C 1
ATOM 661 O O . GLY A 1 81 ? -14.289 8.285 19.982 1.00 96.00 81 GLY A O 1
ATOM 662 N N . VAL A 1 82 ? -14.623 6.330 21.038 1.00 95.25 82 VAL A N 1
ATOM 663 C CA . VAL A 1 82 ? -13.478 5.636 20.423 1.00 95.25 82 VAL A CA 1
ATOM 664 C C . VAL A 1 82 ? -13.653 5.509 18.909 1.00 95.25 82 VAL A C 1
ATOM 666 O O . VAL A 1 82 ? -12.730 5.815 18.158 1.00 95.25 82 VAL A O 1
ATOM 669 N N . ALA A 1 83 ? -14.846 5.124 18.447 1.00 95.38 83 ALA A N 1
ATOM 670 C CA . ALA A 1 83 ? -15.147 5.013 17.020 1.00 95.38 83 ALA A CA 1
ATOM 671 C C . ALA A 1 83 ? -14.941 6.345 16.276 1.00 95.38 83 ALA A C 1
ATOM 673 O O . ALA A 1 83 ? -14.284 6.382 15.237 1.00 95.38 83 ALA A O 1
ATOM 674 N N . GLU A 1 84 ? -15.456 7.443 16.838 1.00 95.50 84 GLU A N 1
ATOM 675 C CA . GLU A 1 84 ? -15.311 8.787 16.269 1.00 95.50 84 GLU A CA 1
ATOM 676 C C . GLU A 1 84 ? -13.849 9.264 16.300 1.00 95.50 84 GLU A C 1
ATOM 678 O O . GLU A 1 84 ? -13.361 9.784 15.298 1.00 95.50 84 GLU A O 1
ATOM 683 N N . LYS A 1 85 ? -13.120 9.022 17.399 1.00 93.56 85 LYS A N 1
ATOM 684 C CA . LYS A 1 85 ? -11.701 9.393 17.540 1.00 93.56 85 LYS A CA 1
ATOM 685 C C . LYS A 1 85 ? -10.798 8.655 16.549 1.00 93.56 85 LYS A C 1
ATOM 687 O O . LYS A 1 85 ? -9.865 9.245 16.011 1.00 93.56 85 LYS A O 1
ATOM 692 N N . LEU A 1 86 ? -11.045 7.364 16.331 1.00 92.44 86 LEU A N 1
ATOM 693 C CA . LEU A 1 86 ? -10.183 6.513 15.507 1.00 92.44 86 LEU A CA 1
ATOM 694 C C . LEU A 1 86 ? -10.610 6.444 14.035 1.00 92.44 86 LEU A C 1
ATOM 696 O O . LEU A 1 86 ? -9.822 5.967 13.216 1.00 92.44 86 LEU A O 1
ATOM 700 N N . GLY A 1 87 ? -11.800 6.952 13.694 1.00 91.56 87 GLY A N 1
ATOM 701 C CA . GLY A 1 87 ? -12.347 6.918 12.335 1.00 91.56 87 GLY A CA 1
ATOM 702 C C . GLY A 1 87 ? -12.842 5.533 11.910 1.00 91.56 87 GLY A C 1
ATOM 703 O O . GLY A 1 87 ? -12.827 5.213 10.726 1.00 91.56 87 GLY A O 1
ATOM 704 N N . VAL A 1 88 ? -13.264 4.706 12.869 1.00 92.44 88 VAL A N 1
ATOM 705 C CA . VAL A 1 88 ? -13.678 3.306 12.665 1.00 92.44 88 VAL A CA 1
ATOM 706 C C . VAL A 1 88 ? -15.169 3.128 12.960 1.00 92.44 88 VAL A C 1
ATOM 708 O O . VAL A 1 88 ? -15.810 3.970 13.590 1.00 92.44 88 VAL A O 1
ATOM 711 N N . SER A 1 89 ? -15.764 2.015 12.525 1.00 93.38 89 SER A N 1
ATOM 712 C CA . SER A 1 89 ? -17.185 1.759 12.798 1.00 93.38 89 SER A CA 1
ATOM 713 C C . SER A 1 89 ? -17.433 1.378 14.266 1.00 93.38 89 SER A C 1
ATOM 715 O O . SER A 1 89 ? -16.660 0.639 14.875 1.00 93.38 89 SER A O 1
ATOM 717 N N . ARG A 1 90 ? -18.575 1.798 14.831 1.00 95.38 90 ARG A N 1
ATOM 718 C CA . ARG A 1 90 ? -18.989 1.395 16.195 1.00 95.38 90 ARG A CA 1
ATOM 719 C C . ARG A 1 90 ? -19.107 -0.126 16.348 1.00 95.38 90 ARG A C 1
ATOM 721 O O . ARG A 1 90 ? -18.819 -0.651 17.417 1.00 95.38 90 ARG A O 1
ATOM 728 N N . TYR A 1 91 ? -19.508 -0.823 15.281 1.00 94.25 91 TYR A N 1
ATOM 729 C CA . TYR A 1 91 ? -19.577 -2.284 15.251 1.00 94.25 91 TYR A CA 1
ATOM 730 C C . TYR A 1 91 ? -18.195 -2.925 15.422 1.00 94.25 91 TYR A C 1
ATOM 732 O O . TYR A 1 91 ? -18.052 -3.841 16.223 1.00 94.25 91 TYR A O 1
ATOM 740 N N . MET A 1 92 ? -17.178 -2.421 14.715 1.00 90.94 92 MET A N 1
ATOM 741 C CA . MET A 1 92 ? -15.802 -2.912 14.822 1.00 90.94 92 MET A CA 1
ATOM 742 C C . MET A 1 92 ? -15.271 -2.757 16.249 1.00 90.94 92 MET A C 1
ATOM 744 O O . MET A 1 92 ? -14.803 -3.732 16.828 1.00 90.94 92 MET A O 1
ATOM 748 N N . VAL A 1 93 ? -15.454 -1.577 16.852 1.00 94.25 93 VAL A N 1
ATOM 749 C CA . VAL A 1 93 ? -15.085 -1.338 18.256 1.00 94.25 93 VAL A CA 1
ATOM 750 C C . VAL A 1 93 ? -15.788 -2.328 19.186 1.00 94.25 93 VAL A C 1
ATOM 752 O O . VAL A 1 93 ? -15.135 -2.970 19.999 1.00 94.25 93 VAL A O 1
ATOM 755 N N . HIS A 1 94 ? -17.104 -2.511 19.032 1.00 94.25 94 HIS A N 1
ATOM 756 C CA . HIS A 1 94 ? -17.880 -3.441 19.856 1.00 94.25 94 HIS A CA 1
ATOM 757 C C . HIS A 1 94 ? -17.481 -4.914 19.651 1.00 94.25 94 HIS A C 1
ATOM 759 O O . HIS A 1 94 ? -17.595 -5.712 20.577 1.00 94.25 94 HIS A O 1
ATOM 765 N N . ARG A 1 95 ? -17.051 -5.303 18.446 1.00 93.06 95 ARG A N 1
ATOM 766 C CA . ARG A 1 95 ? -16.574 -6.661 18.155 1.00 93.06 95 ARG A CA 1
ATOM 767 C C . ARG A 1 95 ? -15.239 -6.952 18.843 1.00 93.06 95 ARG A C 1
ATOM 769 O O . ARG A 1 95 ? -15.046 -8.080 19.264 1.00 93.06 95 ARG A O 1
ATOM 776 N N . ILE A 1 96 ? -14.346 -5.967 18.925 1.00 91.12 96 ILE A N 1
ATOM 777 C CA . ILE A 1 96 ? -12.996 -6.130 19.486 1.00 91.12 96 ILE A CA 1
ATOM 778 C C . ILE A 1 96 ? -13.008 -6.168 21.017 1.00 91.12 96 ILE A C 1
ATOM 780 O O . ILE A 1 96 ? -12.236 -6.904 21.618 1.00 91.12 96 ILE A O 1
ATOM 784 N N . ILE A 1 97 ? -13.881 -5.388 21.662 1.00 88.94 97 ILE A N 1
ATOM 785 C CA . ILE A 1 97 ? -13.940 -5.322 23.135 1.00 88.94 97 ILE A CA 1
ATOM 786 C C . ILE A 1 97 ? -14.806 -6.415 23.785 1.00 88.94 97 ILE A C 1
ATOM 788 O O . ILE A 1 97 ? -14.954 -6.407 25.007 1.00 88.94 97 ILE A O 1
ATOM 792 N N . ARG A 1 98 ? -15.443 -7.286 22.994 1.00 83.06 98 ARG A N 1
ATOM 793 C CA . ARG A 1 98 ? -16.351 -8.338 23.472 1.00 83.06 98 ARG A CA 1
ATOM 794 C C . ARG A 1 98 ? -15.675 -9.697 23.432 1.00 83.06 98 ARG A C 1
ATOM 796 O O . ARG A 1 98 ? -15.870 -10.446 24.411 1.00 83.06 98 ARG A O 1
#

Radius of gyration: 18.29 Å; chains: 1; bounding box: 38×23×52 Å

pLDDT: mean 91.03, std 9.28, range [58.06, 98.25]

Foldseek 3Di:
DLVLLQVLCVVVVNQLQSSQVVSCVVCVPDPDTDHSVLSVVQVVCCVPPVDSDPDPVVVLVVLLVQLVVCCVVPVPDDLVRSCVVSVHDSVSSVVSVD